Protein AF-A0A523AMB6-F1 (afdb_monomer)

Sequence (114 aa):
MGAEGVPLVSLPPLPGGVLFSSFLNPSVPLWWVTVGFSTLLEAFSLSSYPGVVLWLVGHGLSDLSWFSLVSRLASRGRRIVGTRAHRILLASCGAFLLLFGSFLLLKYLPELIY

Secondary structure (DSSP, 8-state):
----PPPS----HHHHHHHIIIII-THHHHHIIIIIHHHHHHHHHHHHHHHHHHHHHHHHHHHHHHHHHHHHHHHHHHHHS-HHHHHHHHHHHHHHHHHHHHHHHHHHTGGGT-

Foldseek 3Di:
DDDPPDDPDDDDPVVVVCCCQPPVPPVNVVCCVPVVVVVLVVLCVVPNPVSNVCCVVVVVVVVVVVVVVVVVCCVVVCVVVDPVNVVVVVVVVVVVVVVVVVVVCVVCVVVVVD

Radius of gyration: 20.04 Å; Cα contacts (8 Å, |Δi|>4): 26; chains: 1; bounding box: 37×46×63 Å

Mean predicted aligned error: 9.93 Å

pLDDT: mean 84.84, std 13.35, range [38.25, 97.19]

Structure (mmCIF, N/CA/C/O backbone):
data_AF-A0A523AMB6-F1
#
_entry.id   AF-A0A523AMB6-F1
#
loop_
_atom_site.group_PDB
_atom_site.id
_atom_site.type_symbol
_atom_site.label_atom_id
_atom_site.label_alt_id
_atom_site.label_comp_id
_atom_site.label_asym_id
_atom_site.label_entity_id
_atom_site.label_seq_id
_atom_site.pdbx_PDB_ins_code
_atom_site.Cartn_x
_atom_site.Cartn_y
_atom_site.Cartn_z
_atom_site.occupancy
_atom_site.B_iso_or_equiv
_atom_site.auth_seq_id
_atom_site.auth_comp_id
_atom_site.auth_asym_id
_atom_site.auth_atom_id
_atom_site.pdbx_PDB_model_num
ATOM 1 N N . MET A 1 1 ? -8.018 -0.660 42.544 1.00 38.25 1 MET A N 1
ATOM 2 C CA . MET A 1 1 ? -6.680 -0.870 41.953 1.00 38.25 1 MET A CA 1
ATOM 3 C C . MET A 1 1 ? -6.763 -2.121 41.092 1.00 38.25 1 MET A C 1
ATOM 5 O O . MET A 1 1 ? -6.549 -3.215 41.591 1.00 38.25 1 MET A O 1
ATOM 9 N N . GLY A 1 2 ? -7.263 -1.969 39.862 1.00 40.44 2 GLY A N 1
ATOM 10 C CA . GLY A 1 2 ? -7.472 -3.073 38.922 1.00 40.44 2 GLY A CA 1
ATOM 11 C C . GLY A 1 2 ? -6.240 -3.236 38.042 1.00 40.44 2 GLY A C 1
ATOM 12 O O . GLY A 1 2 ? -5.635 -2.239 37.665 1.00 40.44 2 GLY A O 1
ATOM 13 N N . ALA A 1 3 ? -5.846 -4.477 37.785 1.00 50.09 3 ALA A N 1
ATOM 14 C CA . ALA A 1 3 ? -4.702 -4.818 36.958 1.00 50.09 3 ALA A CA 1
ATOM 15 C C . ALA A 1 3 ? -4.897 -4.295 35.523 1.00 50.09 3 ALA A C 1
ATOM 17 O O . ALA A 1 3 ? -5.620 -4.893 34.727 1.00 50.09 3 ALA A O 1
ATOM 18 N N . GLU A 1 4 ? -4.251 -3.174 35.209 1.00 50.75 4 GLU A N 1
ATOM 19 C CA . GLU A 1 4 ? -4.035 -2.711 33.841 1.00 50.75 4 GLU A CA 1
ATOM 20 C C . GLU A 1 4 ? -3.180 -3.778 33.144 1.00 50.75 4 GLU A C 1
ATOM 22 O O . GLU A 1 4 ? -1.994 -3.941 33.443 1.00 50.75 4 GLU A O 1
ATOM 27 N N . GLY A 1 5 ? -3.808 -4.585 32.287 1.00 48.38 5 GLY A N 1
ATOM 28 C CA . GLY A 1 5 ? -3.132 -5.634 31.535 1.00 48.38 5 GLY A CA 1
ATOM 29 C C . GLY A 1 5 ? -1.964 -5.046 30.750 1.00 48.38 5 GLY A C 1
ATOM 30 O O . GLY A 1 5 ? -2.157 -4.182 29.896 1.00 48.38 5 GLY A O 1
ATOM 31 N N . VAL A 1 6 ? -0.752 -5.508 31.056 1.00 57.62 6 VAL A N 1
ATOM 32 C CA . VAL A 1 6 ? 0.467 -5.123 30.344 1.00 57.62 6 VAL A CA 1
ATOM 33 C C . VAL A 1 6 ? 0.265 -5.408 28.848 1.00 57.62 6 VAL A C 1
ATOM 35 O O . VAL A 1 6 ? -0.035 -6.551 28.490 1.00 57.62 6 VAL A O 1
ATOM 38 N N . PRO A 1 7 ? 0.399 -4.410 27.957 1.00 55.72 7 PRO A N 1
ATOM 39 C CA . PRO A 1 7 ? 0.300 -4.647 26.525 1.00 55.72 7 PRO A CA 1
ATOM 40 C C . PRO A 1 7 ? 1.427 -5.592 26.099 1.00 55.72 7 PRO A C 1
ATOM 42 O O . PRO A 1 7 ? 2.601 -5.275 26.272 1.00 55.72 7 PRO A O 1
ATOM 45 N N . LEU A 1 8 ? 1.071 -6.754 25.542 1.00 60.59 8 LEU A N 1
ATOM 46 C CA . LEU A 1 8 ? 2.030 -7.814 25.196 1.00 60.59 8 LEU A CA 1
ATOM 47 C C . LEU A 1 8 ? 3.090 -7.374 24.166 1.00 60.59 8 LEU A C 1
ATOM 49 O O . LEU A 1 8 ? 4.150 -7.982 24.108 1.00 60.59 8 LEU A O 1
ATOM 53 N N . VAL A 1 9 ? 2.846 -6.293 23.412 1.00 58.59 9 VAL A N 1
ATOM 54 C CA . VAL A 1 9 ? 3.845 -5.534 22.639 1.00 58.59 9 VAL A CA 1
ATOM 55 C C . VAL A 1 9 ? 3.369 -4.077 22.545 1.00 58.59 9 VAL A C 1
ATOM 57 O O . VAL A 1 9 ? 2.428 -3.782 21.813 1.00 58.59 9 VAL A O 1
ATOM 60 N N . SER A 1 10 ? 4.002 -3.144 23.261 1.00 66.88 10 SER A N 1
ATOM 61 C CA . SER A 1 10 ? 3.748 -1.698 23.125 1.00 66.88 10 SER A CA 1
ATOM 62 C C . SER A 1 10 ? 4.862 -1.018 22.335 1.00 66.88 10 SER A C 1
ATOM 64 O O . SER A 1 10 ? 5.583 -0.164 22.854 1.00 66.88 10 SER A O 1
ATOM 66 N N . LEU A 1 11 ? 5.052 -1.425 21.079 1.00 71.31 11 LEU A N 1
ATOM 67 C CA . LEU A 1 11 ? 5.957 -0.688 20.205 1.00 71.31 11 LEU A CA 1
ATOM 68 C C . LEU A 1 11 ? 5.351 0.686 19.888 1.00 71.31 11 LEU A C 1
ATOM 70 O O . LEU A 1 11 ? 4.150 0.772 19.611 1.00 71.31 11 LEU A O 1
ATOM 74 N N . PRO A 1 12 ? 6.159 1.760 19.894 1.00 81.25 12 PRO A N 1
ATOM 75 C CA . PRO A 1 12 ? 5.704 3.056 19.424 1.00 81.25 12 PRO A CA 1
ATOM 76 C C . PRO A 1 12 ? 5.150 2.946 17.988 1.00 81.25 12 PRO A C 1
ATOM 78 O O . PRO A 1 12 ? 5.633 2.116 17.211 1.00 81.25 12 PRO A O 1
ATOM 81 N N . PRO A 1 13 ? 4.168 3.779 17.597 1.00 80.88 13 PRO A N 1
ATOM 82 C CA . PRO A 1 13 ? 3.429 3.611 16.340 1.00 80.88 13 PRO A CA 1
ATOM 83 C C . PRO A 1 13 ? 4.312 3.528 15.087 1.00 80.88 13 PRO A C 1
ATOM 85 O O . PRO A 1 13 ? 4.029 2.750 14.181 1.00 80.88 13 PRO A O 1
ATOM 88 N N . LEU A 1 14 ? 5.402 4.302 15.049 1.00 84.69 14 LEU A N 1
ATOM 89 C CA . LEU A 1 14 ? 6.353 4.336 13.935 1.00 84.69 14 LEU A CA 1
ATOM 90 C C . LEU A 1 14 ? 7.153 3.025 13.794 1.00 84.69 14 LEU A C 1
ATOM 92 O O . LEU A 1 14 ? 7.012 2.366 12.765 1.00 84.69 14 LEU A O 1
ATOM 96 N N . PRO A 1 15 ? 7.953 2.589 14.787 1.00 84.69 15 PRO A N 1
ATOM 97 C CA . PRO A 1 15 ? 8.693 1.332 14.691 1.00 84.69 15 PRO A CA 1
ATOM 98 C C . PRO A 1 15 ? 7.773 0.109 14.595 1.00 84.69 15 PRO A C 1
ATOM 100 O O . PRO A 1 15 ? 8.087 -0.816 13.851 1.00 84.69 15 PRO A O 1
ATOM 103 N N . GLY A 1 16 ? 6.617 0.113 15.269 1.00 85.81 16 GLY A N 1
ATOM 104 C CA . GLY A 1 16 ? 5.623 -0.956 15.133 1.00 85.81 16 GLY A CA 1
ATOM 105 C C . GLY A 1 16 ? 5.061 -1.057 13.712 1.00 85.81 16 GLY A C 1
ATOM 106 O O . GLY A 1 16 ? 4.986 -2.151 13.155 1.00 85.81 16 GLY A O 1
ATOM 107 N N . GLY A 1 17 ? 4.732 0.083 13.096 1.00 83.88 17 GLY A N 1
ATOM 108 C CA . GLY A 1 17 ? 4.254 0.143 11.716 1.00 83.88 17 GLY A CA 1
ATOM 109 C C . GLY A 1 17 ? 5.307 -0.292 10.696 1.00 83.88 17 GLY A C 1
ATOM 110 O O . GLY A 1 17 ? 4.994 -1.066 9.798 1.00 83.88 17 GLY A O 1
ATOM 111 N N . VAL A 1 18 ? 6.561 0.143 10.855 1.00 84.12 18 VAL A N 1
ATOM 112 C CA . VAL A 1 18 ? 7.667 -0.263 9.967 1.00 84.12 18 VAL A CA 1
ATOM 113 C C . VAL A 1 18 ? 7.917 -1.769 10.054 1.00 84.12 18 VAL A C 1
ATOM 115 O O . VAL A 1 18 ? 8.012 -2.434 9.028 1.00 84.12 18 VAL A O 1
ATOM 118 N N . LEU A 1 19 ? 7.972 -2.332 11.264 1.00 86.00 19 LEU A N 1
ATOM 119 C CA . LEU A 1 19 ? 8.162 -3.773 11.448 1.00 86.00 19 LEU A CA 1
ATOM 120 C C . LEU A 1 19 ? 7.010 -4.584 10.846 1.00 86.00 19 LEU A C 1
ATOM 122 O O . LEU A 1 19 ? 7.249 -5.600 10.188 1.00 86.00 19 LEU A O 1
ATOM 126 N N . PHE A 1 20 ? 5.771 -4.122 11.033 1.00 83.00 20 PHE A N 1
ATOM 127 C CA . PHE A 1 20 ? 4.608 -4.794 10.469 1.00 83.00 20 PHE A CA 1
ATOM 128 C C . PHE A 1 20 ? 4.617 -4.770 8.940 1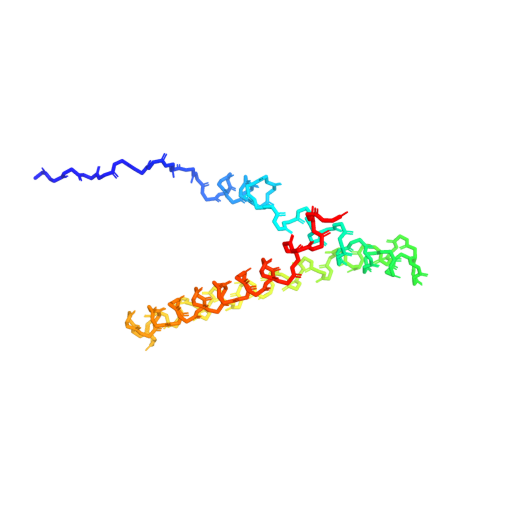.00 83.00 20 PHE A C 1
ATOM 130 O O . PHE A 1 20 ? 4.507 -5.821 8.314 1.00 83.00 20 PHE A O 1
ATOM 137 N N . SER A 1 21 ? 4.802 -3.593 8.343 1.00 80.88 21 SER A N 1
ATOM 138 C CA . SER A 1 21 ? 4.769 -3.419 6.890 1.00 80.88 21 SER A CA 1
ATOM 139 C C . SER A 1 21 ? 5.938 -4.093 6.174 1.00 80.88 21 SER A C 1
ATOM 141 O O . SER A 1 21 ? 5.759 -4.552 5.052 1.00 80.88 21 SER A O 1
ATOM 143 N N . SER A 1 22 ? 7.115 -4.180 6.800 1.00 76.25 22 SER A N 1
ATOM 144 C CA . SER A 1 22 ? 8.309 -4.724 6.141 1.00 76.25 22 SER A CA 1
ATOM 145 C C . SER A 1 22 ? 8.514 -6.223 6.361 1.00 76.25 22 SER A C 1
ATOM 147 O O . SER A 1 22 ? 8.985 -6.899 5.452 1.00 76.25 22 SER A O 1
ATOM 149 N N . PHE A 1 23 ? 8.193 -6.752 7.549 1.00 75.06 23 PHE A N 1
ATOM 150 C CA . PHE A 1 23 ? 8.584 -8.119 7.927 1.00 75.06 23 PHE A CA 1
ATOM 151 C C . PHE A 1 23 ? 7.429 -9.004 8.390 1.00 75.06 23 PHE A C 1
ATOM 153 O O . PHE A 1 23 ? 7.428 -10.196 8.096 1.00 75.06 23 PHE A O 1
ATOM 160 N N . LEU A 1 24 ? 6.450 -8.457 9.115 1.00 80.06 24 LEU A N 1
ATOM 161 C CA . LEU A 1 24 ? 5.371 -9.277 9.689 1.00 80.06 24 LEU A CA 1
ATOM 162 C C . LEU A 1 24 ? 4.167 -9.427 8.761 1.00 80.06 24 LEU A C 1
ATOM 164 O O . LEU A 1 24 ? 3.279 -10.229 9.045 1.00 80.06 24 LEU A O 1
ATOM 168 N N . ASN A 1 25 ? 4.122 -8.670 7.666 1.00 85.81 25 ASN A N 1
ATOM 169 C CA . ASN A 1 25 ? 3.067 -8.773 6.679 1.00 85.81 25 ASN A CA 1
ATOM 170 C C . ASN A 1 25 ? 3.535 -9.594 5.461 1.00 85.81 25 ASN A C 1
ATOM 172 O O . ASN A 1 25 ? 4.107 -9.023 4.528 1.00 85.81 25 ASN A O 1
ATOM 176 N N . PRO A 1 26 ? 3.249 -10.912 5.408 1.00 84.88 26 PRO A N 1
ATOM 177 C CA . PRO A 1 26 ? 3.672 -11.767 4.298 1.00 84.88 26 PRO A CA 1
ATOM 178 C C . PRO A 1 26 ? 3.048 -11.362 2.955 1.00 84.88 26 PRO A C 1
ATOM 180 O O . PRO A 1 26 ? 3.567 -11.730 1.905 1.00 84.88 26 PRO A O 1
ATOM 183 N N . SER A 1 27 ? 1.963 -10.577 2.961 1.00 86.50 27 SER A N 1
ATOM 184 C CA . SER A 1 27 ? 1.358 -10.081 1.723 1.00 86.50 27 SER A CA 1
ATOM 185 C C . SER A 1 27 ? 2.201 -9.008 1.027 1.00 86.50 27 SER A C 1
ATOM 187 O O . SER A 1 27 ? 2.094 -8.872 -0.187 1.00 86.50 27 SER A O 1
ATOM 189 N N . VAL A 1 28 ? 3.070 -8.284 1.748 1.00 87.50 28 VAL A N 1
ATOM 190 C CA . VAL A 1 28 ? 3.856 -7.181 1.167 1.00 87.50 28 VAL A CA 1
ATOM 191 C C . VAL A 1 28 ? 4.926 -7.694 0.197 1.00 87.50 28 VAL A C 1
ATOM 193 O O . VAL A 1 28 ? 4.929 -7.241 -0.950 1.00 87.50 28 VAL A O 1
ATOM 196 N N . PRO A 1 29 ? 5.782 -8.671 0.562 1.00 87.81 29 PRO A N 1
ATOM 197 C CA . PRO A 1 29 ? 6.703 -9.273 -0.399 1.00 87.81 29 PRO A CA 1
ATOM 198 C C . PRO A 1 29 ? 5.979 -9.915 -1.589 1.00 87.81 29 PRO A C 1
ATOM 200 O O . PRO A 1 29 ? 6.401 -9.738 -2.730 1.00 87.81 29 PRO A O 1
ATOM 203 N N . LEU A 1 30 ? 4.860 -10.612 -1.344 1.00 89.38 30 LEU A N 1
ATOM 204 C CA . LEU A 1 30 ? 4.074 -11.252 -2.405 1.00 89.38 30 LEU A CA 1
ATOM 205 C C . LEU A 1 30 ? 3.505 -10.232 -3.395 1.00 89.38 30 LEU A C 1
ATOM 207 O O . LEU A 1 30 ? 3.576 -10.449 -4.604 1.00 89.38 30 LEU A O 1
ATOM 211 N N . TRP A 1 31 ? 2.971 -9.112 -2.906 1.00 91.31 31 TRP A N 1
ATOM 212 C CA . TRP A 1 31 ? 2.463 -8.038 -3.755 1.00 91.31 31 TRP A CA 1
ATOM 213 C C . TRP A 1 31 ? 3.571 -7.431 -4.617 1.00 91.31 31 TRP A C 1
ATOM 215 O O . TRP A 1 31 ? 3.384 -7.276 -5.823 1.00 91.31 31 TRP A O 1
ATOM 225 N N . TRP A 1 32 ? 4.741 -7.157 -4.029 1.00 92.31 32 TRP A N 1
ATOM 226 C CA . TRP A 1 32 ? 5.879 -6.610 -4.767 1.00 92.31 32 TRP A CA 1
ATOM 227 C C . TRP A 1 32 ? 6.378 -7.556 -5.853 1.00 92.31 32 TRP A C 1
ATOM 229 O O . TRP A 1 32 ? 6.623 -7.101 -6.961 1.00 92.31 32 TRP A O 1
ATOM 239 N N . VAL A 1 33 ? 6.485 -8.858 -5.579 1.00 93.00 33 VAL A N 1
ATOM 240 C CA . VAL A 1 33 ? 6.941 -9.846 -6.574 1.00 93.00 33 VAL A CA 1
ATOM 241 C C . VAL A 1 33 ? 5.935 -10.028 -7.715 1.00 93.00 33 VAL A C 1
ATOM 243 O O . VAL A 1 33 ? 6.329 -10.332 -8.837 1.00 93.00 33 VAL A O 1
ATOM 246 N N . THR A 1 34 ? 4.642 -9.832 -7.453 1.00 92.75 34 THR A N 1
ATOM 247 C CA . THR A 1 34 ? 3.576 -10.075 -8.435 1.00 92.75 34 THR A CA 1
ATOM 248 C C . THR A 1 34 ? 3.142 -8.793 -9.149 1.00 92.75 34 THR A C 1
ATOM 250 O O . THR A 1 34 ? 3.563 -8.510 -10.272 1.00 92.75 34 THR A O 1
ATOM 253 N N . VAL A 1 35 ? 2.288 -7.998 -8.510 1.00 93.94 35 VAL A N 1
ATOM 254 C CA . VAL A 1 35 ? 1.652 -6.812 -9.100 1.00 93.94 35 VAL A CA 1
ATOM 255 C C . V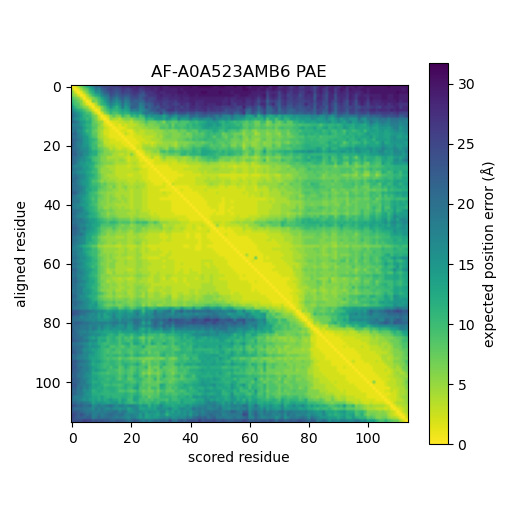AL A 1 35 ? 2.608 -5.619 -9.115 1.00 93.94 35 VAL A C 1
ATOM 257 O O . VAL A 1 35 ? 2.672 -4.886 -10.101 1.00 93.94 35 VAL A O 1
ATOM 260 N N . GLY A 1 36 ? 3.380 -5.435 -8.043 1.00 93.00 36 GLY A N 1
ATOM 261 C CA . GLY A 1 36 ? 4.311 -4.315 -7.920 1.00 93.00 36 GLY A CA 1
ATOM 262 C C . GLY A 1 36 ? 5.373 -4.348 -9.015 1.00 93.00 36 GLY A C 1
ATOM 263 O O . GLY A 1 36 ? 5.507 -3.400 -9.779 1.00 93.00 36 GLY A O 1
ATOM 264 N N . PHE A 1 37 ? 6.083 -5.467 -9.152 1.00 95.00 37 PHE A N 1
ATOM 265 C CA . PHE A 1 37 ? 7.162 -5.598 -10.125 1.00 95.00 37 PHE A CA 1
ATOM 266 C C . PHE A 1 37 ? 6.664 -5.574 -11.572 1.00 95.00 37 PHE A C 1
ATOM 268 O O . PHE A 1 37 ? 7.285 -4.923 -12.407 1.00 95.00 37 PHE A O 1
ATOM 275 N N . SER A 1 38 ? 5.530 -6.215 -11.878 1.00 95.88 38 SER A N 1
ATOM 276 C CA . SER A 1 38 ? 4.968 -6.191 -13.238 1.00 95.88 38 SER A CA 1
ATOM 277 C C . SER A 1 38 ? 4.604 -4.775 -13.691 1.00 95.88 38 SER A C 1
ATOM 279 O O . SER A 1 38 ? 5.023 -4.350 -14.765 1.00 95.88 38 SER A O 1
ATOM 281 N N . THR A 1 39 ? 3.906 -4.012 -12.851 1.00 95.81 39 THR A N 1
ATOM 282 C CA . THR A 1 39 ? 3.512 -2.631 -13.178 1.00 95.81 39 THR A CA 1
ATOM 283 C C . THR A 1 39 ? 4.688 -1.648 -13.137 1.00 95.81 39 THR A C 1
ATOM 285 O O . THR A 1 39 ? 4.732 -0.699 -13.920 1.00 95.81 39 THR A O 1
ATOM 288 N N . LEU A 1 40 ? 5.690 -1.895 -12.289 1.00 96.50 40 LEU A N 1
ATOM 289 C CA . LEU A 1 40 ? 6.945 -1.144 -12.282 1.00 96.50 40 LEU A CA 1
ATOM 290 C C . LEU A 1 40 ? 7.745 -1.360 -13.577 1.00 96.50 40 LEU A C 1
ATOM 292 O O . LEU A 1 40 ? 8.272 -0.401 -14.141 1.00 96.50 40 LEU A O 1
ATOM 296 N N . LEU A 1 41 ? 7.836 -2.606 -14.057 1.00 96.44 41 LEU A N 1
ATOM 297 C CA . LEU A 1 41 ? 8.489 -2.928 -15.328 1.00 96.44 41 LEU A CA 1
ATOM 298 C C . LEU A 1 41 ? 7.739 -2.329 -16.517 1.00 96.44 41 LEU A C 1
ATOM 300 O O . LEU A 1 41 ? 8.375 -1.847 -17.450 1.00 96.44 41 LEU A O 1
ATOM 304 N N . GLU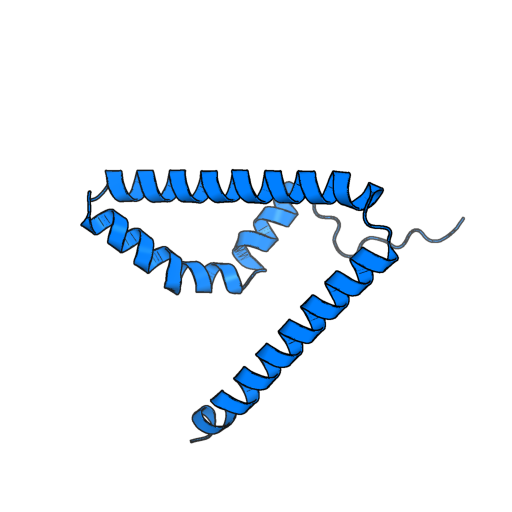 A 1 42 ? 6.408 -2.307 -16.478 1.00 96.44 42 GLU A N 1
ATOM 305 C CA . GLU A 1 42 ? 5.599 -1.616 -17.481 1.00 96.44 42 GLU A CA 1
ATOM 306 C C . GLU A 1 42 ? 5.929 -0.116 -17.511 1.00 96.44 42 GLU A C 1
ATOM 308 O O . GLU A 1 42 ? 6.237 0.433 -18.571 1.00 96.44 42 GLU A O 1
ATOM 313 N N . ALA A 1 43 ? 5.991 0.537 -16.348 1.00 96.19 43 ALA A N 1
ATOM 314 C CA . ALA A 1 43 ? 6.403 1.934 -16.252 1.00 96.19 43 ALA A CA 1
ATOM 315 C C . ALA A 1 43 ? 7.840 2.161 -16.759 1.00 96.19 43 ALA A C 1
ATOM 317 O O . ALA A 1 43 ? 8.109 3.150 -17.448 1.00 96.19 43 ALA A O 1
ATOM 318 N N . PHE A 1 44 ? 8.755 1.228 -16.475 1.00 96.69 44 PHE A N 1
ATOM 319 C CA . PHE A 1 44 ? 10.105 1.242 -17.035 1.00 96.69 44 PHE A CA 1
ATOM 320 C C . PHE A 1 44 ? 10.100 1.056 -18.559 1.00 96.69 44 PHE A C 1
ATOM 322 O O . PHE A 1 44 ? 10.882 1.688 -19.254 1.00 96.69 44 PHE A O 1
ATOM 329 N N . SER A 1 45 ? 9.211 0.242 -19.120 1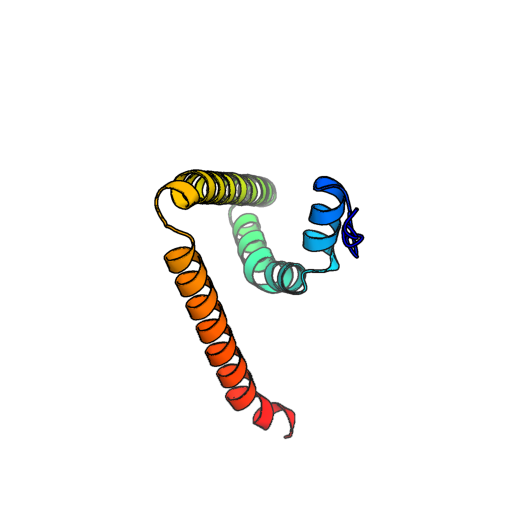.00 96.44 45 SER A N 1
ATOM 330 C CA . SER A 1 45 ? 9.135 0.053 -20.573 1.00 96.44 45 SER A CA 1
ATOM 331 C C . SER A 1 45 ? 8.633 1.300 -21.312 1.00 96.44 45 SER A C 1
ATOM 333 O O . SER A 1 45 ? 9.070 1.570 -22.427 1.00 96.44 45 SER A O 1
ATOM 335 N N . LEU A 1 46 ? 7.760 2.089 -20.675 1.00 95.12 46 LEU A N 1
ATOM 336 C CA . LEU A 1 46 ? 7.174 3.296 -21.260 1.00 95.12 46 LEU A CA 1
ATOM 337 C C . LEU A 1 46 ? 8.169 4.457 -21.337 1.00 95.12 46 LEU A C 1
ATOM 339 O O . LEU A 1 46 ? 8.224 5.155 -22.346 1.00 95.12 46 LEU A O 1
ATOM 343 N N . SER A 1 47 ? 8.937 4.668 -20.266 1.00 94.31 47 SER A N 1
ATOM 344 C CA . 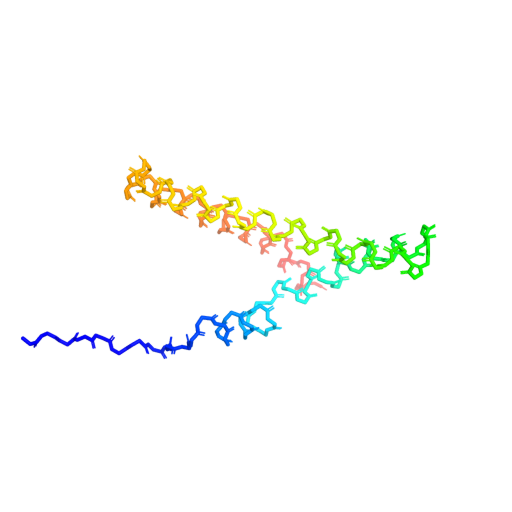SER A 1 47 ? 9.793 5.853 -20.128 1.00 94.31 47 SER A CA 1
ATOM 345 C C . SER A 1 47 ? 11.126 5.570 -19.430 1.00 94.31 47 SER A C 1
ATOM 347 O O . SER A 1 47 ? 11.769 6.501 -18.963 1.00 94.31 47 SER A O 1
ATOM 349 N N . SER A 1 48 ? 11.572 4.320 -19.312 1.00 93.81 48 SER A N 1
ATOM 350 C CA . SER A 1 48 ? 12.796 3.932 -18.590 1.00 93.81 48 SER A CA 1
ATOM 351 C C . SER A 1 48 ? 12.799 4.454 -17.139 1.00 93.81 48 SER A C 1
ATOM 353 O O . SER A 1 48 ? 11.825 4.299 -16.398 1.00 93.81 48 SER A O 1
ATOM 355 N N . TYR A 1 49 ? 13.885 5.093 -16.696 1.00 94.75 49 TYR A N 1
ATOM 356 C CA . TYR A 1 49 ? 14.043 5.601 -15.330 1.00 94.75 49 TYR A CA 1
ATOM 357 C C . TYR A 1 49 ? 12.983 6.622 -14.871 1.00 94.75 49 TYR A C 1
ATOM 359 O O . TYR A 1 49 ? 12.473 6.460 -13.761 1.00 94.75 49 TYR A O 1
ATOM 367 N N . PRO A 1 50 ? 12.599 7.656 -15.648 1.00 96.12 50 PRO A N 1
ATOM 368 C CA . PRO A 1 50 ? 11.550 8.576 -15.206 1.00 96.12 50 PRO A CA 1
ATOM 369 C C . PRO A 1 50 ? 10.184 7.896 -15.057 1.00 96.12 50 PRO A C 1
ATOM 371 O O . PRO A 1 50 ? 9.429 8.275 -14.166 1.00 96.12 50 PRO A O 1
ATOM 374 N N . GLY A 1 51 ? 9.885 6.860 -15.851 1.00 95.38 51 GLY A N 1
ATOM 375 C CA . GLY A 1 51 ? 8.671 6.058 -15.674 1.00 95.38 51 GLY A CA 1
ATOM 376 C C . GLY A 1 51 ? 8.622 5.376 -14.306 1.00 95.38 51 GLY A C 1
ATOM 377 O O . GLY A 1 51 ? 7.619 5.471 -13.603 1.00 95.38 51 GLY A O 1
ATOM 378 N N . VAL A 1 52 ? 9.743 4.794 -13.871 1.00 96.56 52 VAL A N 1
ATOM 379 C CA . VAL A 1 52 ? 9.890 4.204 -12.529 1.00 96.56 52 VAL A CA 1
ATOM 380 C C . VAL A 1 52 ? 9.684 5.237 -11.422 1.00 96.56 52 VAL A C 1
ATOM 382 O O . VAL A 1 52 ? 8.957 4.973 -10.466 1.00 96.56 52 VAL A O 1
ATOM 385 N N . VAL A 1 53 ? 10.285 6.424 -11.543 1.00 97.12 53 VAL A N 1
ATOM 386 C CA . VAL A 1 53 ? 10.133 7.487 -10.534 1.00 97.12 53 VAL A CA 1
ATOM 387 C C . VAL A 1 53 ? 8.678 7.944 -10.441 1.00 97.12 53 VAL A C 1
ATOM 389 O O . VAL A 1 53 ? 8.139 8.054 -9.340 1.00 97.12 53 VAL A O 1
ATOM 392 N N . LEU A 1 54 ? 8.024 8.173 -11.582 1.00 96.75 54 LEU A N 1
ATOM 393 C CA . LEU A 1 54 ? 6.618 8.571 -11.627 1.00 96.75 54 LEU A CA 1
ATOM 394 C C . LEU A 1 54 ? 5.700 7.486 -11.064 1.00 96.75 54 LEU A C 1
ATOM 396 O O . LEU A 1 54 ? 4.767 7.813 -10.333 1.00 96.75 54 LEU A O 1
ATOM 400 N N . TRP A 1 55 ? 5.985 6.214 -11.346 1.00 96.62 55 TRP A N 1
ATOM 401 C CA . TRP A 1 55 ? 5.245 5.094 -10.775 1.00 96.62 55 TRP A CA 1
ATOM 402 C C . TRP A 1 55 ? 5.409 5.038 -9.254 1.00 96.62 55 TRP A C 1
ATOM 404 O O . TRP A 1 55 ? 4.408 4.995 -8.549 1.00 96.62 55 TRP A O 1
ATOM 414 N N . LEU A 1 56 ? 6.636 5.140 -8.731 1.00 95.50 56 LEU A N 1
ATOM 415 C CA . LEU A 1 56 ? 6.900 5.113 -7.286 1.00 95.50 56 LEU A CA 1
ATOM 416 C C . LEU A 1 56 ? 6.220 6.274 -6.553 1.00 95.50 56 LEU A C 1
ATOM 418 O O . LEU A 1 56 ? 5.576 6.072 -5.523 1.00 95.50 56 LEU A O 1
ATOM 422 N N . VAL A 1 57 ? 6.341 7.491 -7.089 1.00 97.19 57 VAL A N 1
ATOM 423 C CA . VAL A 1 57 ? 5.734 8.688 -6.494 1.00 97.19 57 VAL A CA 1
ATOM 424 C C . VAL A 1 57 ? 4.214 8.633 -6.604 1.00 97.19 57 VAL A C 1
ATOM 426 O O . VAL A 1 57 ? 3.524 8.875 -5.617 1.00 97.19 57 VAL A O 1
ATOM 429 N N . GLY A 1 58 ? 3.679 8.292 -7.776 1.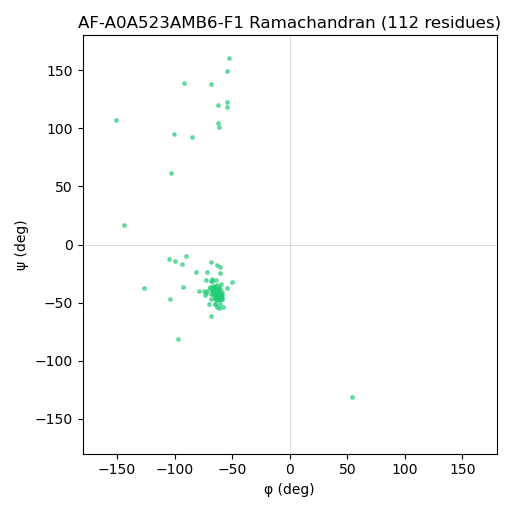00 96.69 58 GLY A N 1
ATOM 430 C CA . GLY A 1 58 ? 2.240 8.186 -8.005 1.00 96.69 58 GLY A CA 1
ATOM 431 C C . GLY A 1 58 ? 1.596 7.110 -7.135 1.00 96.69 58 GLY A C 1
ATOM 432 O O . GLY A 1 58 ? 0.585 7.373 -6.485 1.00 96.69 58 GLY A O 1
ATOM 433 N N . HIS A 1 59 ? 2.218 5.934 -7.054 1.00 94.56 59 HIS A N 1
ATOM 434 C CA . HIS A 1 59 ? 1.789 4.846 -6.182 1.00 94.56 59 HIS A CA 1
ATOM 435 C C . HIS A 1 59 ? 1.808 5.274 -4.707 1.00 94.56 59 HIS A C 1
ATOM 437 O O . HIS A 1 59 ? 0.777 5.207 -4.039 1.00 94.56 59 HIS A O 1
ATOM 443 N N . GLY A 1 60 ? 2.921 5.836 -4.219 1.00 93.81 60 GLY A N 1
ATOM 444 C CA . GLY A 1 60 ? 3.025 6.308 -2.835 1.00 93.81 60 GLY A CA 1
ATOM 445 C C . GLY A 1 60 ? 2.039 7.432 -2.486 1.00 93.81 60 GLY A C 1
ATOM 446 O O . GLY A 1 60 ? 1.464 7.443 -1.397 1.00 93.81 60 GLY A O 1
ATOM 447 N N . LEU A 1 61 ? 1.789 8.367 -3.409 1.00 96.81 61 LEU A N 1
ATOM 448 C CA . LEU A 1 61 ? 0.793 9.428 -3.225 1.00 96.81 61 LEU A CA 1
ATOM 449 C C . LEU A 1 61 ? -0.635 8.885 -3.238 1.00 96.81 61 LEU A C 1
ATOM 451 O O . LEU A 1 61 ? -1.472 9.378 -2.477 1.00 96.81 61 LEU A O 1
ATOM 455 N N . SER A 1 62 ? -0.922 7.886 -4.072 1.00 95.94 62 SER A N 1
ATOM 456 C CA . SER A 1 62 ? -2.217 7.206 -4.096 1.00 95.94 62 SER A CA 1
ATOM 457 C C . SER A 1 62 ? -2.487 6.526 -2.757 1.00 95.94 62 SER A C 1
ATOM 459 O O . SER A 1 62 ? -3.543 6.746 -2.165 1.00 95.94 62 SER A O 1
ATOM 461 N N . ASP A 1 63 ? -1.507 5.800 -2.222 1.00 93.00 63 ASP A N 1
ATOM 462 C CA . ASP A 1 63 ? -1.604 5.143 -0.919 1.00 93.00 63 ASP A CA 1
ATOM 463 C C . ASP A 1 63 ? -1.792 6.154 0.213 1.00 93.00 63 ASP A C 1
ATOM 465 O O . ASP A 1 63 ? -2.704 6.017 1.033 1.00 93.00 63 ASP A O 1
ATOM 469 N N . LEU A 1 64 ? -0.992 7.226 0.233 1.00 93.50 64 LEU A N 1
ATOM 470 C CA . LEU A 1 64 ? -1.141 8.296 1.219 1.00 93.50 64 LEU A CA 1
ATOM 471 C C . LEU A 1 64 ? -2.533 8.936 1.145 1.00 93.50 64 LEU A C 1
ATOM 473 O O . LEU A 1 64 ? -3.164 9.178 2.180 1.00 93.50 64 LEU A O 1
ATOM 477 N N . SER A 1 65 ? -3.025 9.194 -0.068 1.00 96.69 65 SER A N 1
ATOM 478 C CA . SER A 1 65 ? -4.346 9.778 -0.304 1.00 96.69 65 SER A CA 1
ATOM 479 C C . SER A 1 65 ? -5.453 8.840 0.168 1.00 96.69 65 SER A C 1
ATOM 481 O O . SER A 1 65 ? -6.355 9.268 0.895 1.00 96.69 65 SER A O 1
ATOM 483 N N . TRP A 1 66 ? -5.359 7.558 -0.191 1.00 94.00 66 TRP A N 1
ATOM 484 C CA . TRP A 1 66 ? -6.318 6.523 0.165 1.00 94.00 66 TRP A CA 1
ATOM 485 C C . TRP A 1 66 ? -6.369 6.305 1.673 1.00 94.00 66 TRP A C 1
ATOM 487 O O . TRP A 1 66 ? -7.431 6.451 2.278 1.00 94.00 66 TRP A O 1
ATOM 497 N N . PHE A 1 67 ? -5.233 6.045 2.320 1.00 90.38 67 PHE A N 1
ATOM 498 C CA . PHE A 1 67 ? -5.194 5.816 3.762 1.00 90.38 67 PHE A CA 1
ATOM 499 C C . PHE A 1 67 ? -5.605 7.055 4.557 1.00 90.38 67 PHE A C 1
ATOM 501 O O . PHE A 1 67 ? -6.320 6.929 5.551 1.00 90.38 67 PHE A O 1
ATOM 508 N N . SER A 1 68 ? -5.254 8.262 4.104 1.00 93.00 68 SER A N 1
ATOM 509 C CA . SER A 1 68 ? -5.737 9.502 4.728 1.00 93.00 68 SER A CA 1
ATOM 510 C C . SER A 1 68 ? -7.246 9.676 4.571 1.00 93.00 68 SER A C 1
ATOM 512 O O . SER A 1 68 ? -7.924 10.138 5.492 1.00 93.00 68 SER A O 1
ATOM 514 N N . LEU A 1 69 ? -7.804 9.334 3.408 1.00 93.44 69 LEU A N 1
ATOM 515 C CA . LEU A 1 69 ? -9.245 9.357 3.173 1.00 93.44 69 LEU A CA 1
ATOM 516 C C . LEU A 1 69 ? -9.959 8.334 4.062 1.00 93.44 69 LEU A C 1
ATOM 518 O O . LEU A 1 69 ? -10.854 8.717 4.812 1.00 93.44 69 LEU A O 1
ATOM 522 N N . VAL A 1 70 ? -9.516 7.077 4.061 1.00 89.50 70 VAL A N 1
ATOM 523 C CA . VAL A 1 70 ? -10.072 6.007 4.900 1.00 89.50 70 VAL A CA 1
ATOM 524 C C . VAL A 1 70 ? -9.948 6.346 6.384 1.00 89.50 70 VAL A C 1
ATOM 526 O O . VAL A 1 70 ? -10.917 6.187 7.116 1.00 89.50 70 VAL A O 1
ATOM 529 N N . SER A 1 71 ? -8.816 6.886 6.842 1.00 87.88 71 SER A N 1
ATOM 530 C CA . SER A 1 71 ? -8.624 7.311 8.236 1.00 87.88 71 SER A CA 1
ATOM 531 C C . SER A 1 71 ? -9.590 8.432 8.634 1.00 87.88 71 SER A C 1
ATOM 533 O O . SER A 1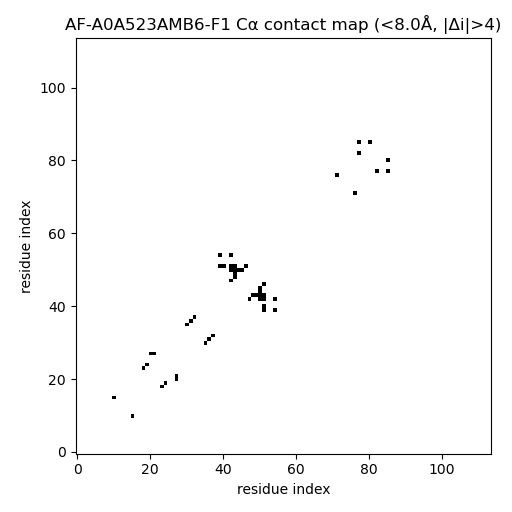 71 ? -10.221 8.371 9.692 1.00 87.88 71 SER A O 1
ATOM 535 N N . ARG A 1 72 ? -9.798 9.428 7.759 1.00 86.25 72 ARG A N 1
ATOM 536 C CA . ARG A 1 72 ? -10.786 10.503 7.974 1.00 86.25 72 ARG A CA 1
ATOM 537 C C . ARG A 1 72 ? -12.222 9.984 7.974 1.00 86.25 72 ARG A C 1
ATOM 539 O O . ARG A 1 72 ? -13.028 10.402 8.807 1.00 86.25 72 ARG A O 1
ATOM 546 N N . LEU A 1 73 ? -12.546 9.072 7.062 1.00 85.94 73 LEU A N 1
ATOM 547 C CA . LEU A 1 73 ? -13.850 8.419 7.018 1.00 85.94 73 LEU A CA 1
ATOM 548 C C . LEU A 1 73 ? -14.067 7.532 8.239 1.00 85.94 73 LEU A C 1
ATOM 550 O O . LEU A 1 73 ? -15.163 7.523 8.774 1.00 85.94 73 LEU A O 1
ATOM 554 N N . ALA A 1 74 ? -13.044 6.842 8.734 1.00 84.19 74 ALA A N 1
ATOM 555 C CA . ALA A 1 74 ? -13.132 6.011 9.925 1.00 84.19 74 ALA A CA 1
ATOM 556 C C . ALA A 1 74 ? -13.255 6.853 11.203 1.00 84.19 74 ALA A C 1
ATOM 558 O O . ALA A 1 74 ? -14.034 6.505 12.089 1.00 84.19 74 ALA A O 1
ATOM 559 N N . SER A 1 75 ? -12.535 7.974 11.312 1.00 80.00 75 SER A N 1
ATOM 560 C CA . SER A 1 75 ? -12.607 8.857 12.482 1.00 80.00 75 SER A CA 1
ATOM 561 C C . SER A 1 75 ? -13.959 9.567 12.587 1.00 80.00 75 SER A C 1
ATOM 563 O O . SER A 1 75 ? -14.553 9.591 13.664 1.00 80.00 75 SER A O 1
ATOM 565 N N . ARG A 1 76 ? -14.507 10.065 11.468 1.00 76.88 76 ARG A N 1
ATOM 566 C CA . ARG A 1 76 ? -15.873 10.624 11.414 1.00 76.88 76 ARG A CA 1
ATOM 567 C C . ARG A 1 76 ? -16.945 9.541 11.461 1.00 76.88 76 ARG A C 1
ATOM 569 O O . ARG A 1 76 ? -17.954 9.692 12.143 1.00 76.88 76 ARG A O 1
ATOM 576 N N . GLY A 1 77 ? -16.701 8.437 10.769 1.00 69.50 77 GLY A N 1
ATOM 577 C CA . GLY A 1 77 ? -17.577 7.280 10.681 1.00 69.50 77 GLY A CA 1
ATOM 578 C C . GLY A 1 77 ? -17.801 6.640 12.036 1.00 69.50 77 GLY A C 1
ATOM 579 O O . GLY A 1 77 ? -18.928 6.301 12.328 1.00 69.50 77 GLY A O 1
ATOM 580 N N . ARG A 1 78 ? -16.817 6.588 12.938 1.00 64.88 78 ARG A N 1
ATOM 581 C CA . ARG A 1 78 ? -17.019 6.074 14.306 1.00 64.88 78 ARG A CA 1
ATOM 582 C C . ARG A 1 78 ? -18.064 6.863 15.112 1.00 64.88 78 ARG A C 1
ATOM 584 O O . ARG A 1 78 ? -18.664 6.313 16.028 1.00 64.88 78 ARG A O 1
ATOM 591 N N . ARG A 1 79 ? -18.297 8.138 14.770 1.00 63.81 79 ARG A N 1
ATOM 592 C CA . ARG A 1 79 ? -19.342 8.978 15.382 1.00 63.81 79 ARG A CA 1
ATOM 593 C C . ARG A 1 79 ? -20.735 8.726 14.782 1.00 63.81 79 ARG A C 1
ATOM 595 O O . ARG A 1 79 ? -21.724 9.009 15.443 1.00 63.81 79 ARG A O 1
ATOM 602 N N . ILE A 1 80 ? -20.807 8.217 13.549 1.00 63.50 80 ILE A N 1
ATOM 603 C CA . ILE A 1 80 ? -22.047 8.033 12.765 1.00 63.50 80 ILE A CA 1
ATOM 604 C C . ILE A 1 80 ? -22.474 6.553 12.746 1.00 63.50 80 ILE A C 1
ATOM 606 O O . ILE A 1 80 ? -23.622 6.201 12.994 1.00 63.50 80 ILE A O 1
ATOM 610 N N . VAL A 1 81 ? -21.518 5.674 12.472 1.00 66.50 81 VAL A N 1
ATOM 611 C CA . VAL A 1 81 ? -21.586 4.216 12.450 1.00 66.50 81 VAL A CA 1
ATOM 612 C C . VAL A 1 81 ? -21.356 3.731 13.878 1.00 66.50 81 VAL A C 1
ATOM 614 O O . VAL A 1 81 ? -20.221 3.566 14.325 1.00 66.50 81 VAL A O 1
ATOM 617 N N . GLY A 1 82 ? -22.445 3.545 14.623 1.00 71.81 82 GLY A N 1
ATOM 618 C CA . GLY A 1 82 ? -22.384 3.016 15.985 1.00 71.81 82 GLY A CA 1
ATOM 619 C C . GLY A 1 82 ? -21.610 1.690 16.074 1.00 71.81 82 GLY A C 1
ATOM 620 O O . GLY A 1 82 ? -21.456 0.957 15.093 1.00 71.81 82 GLY A O 1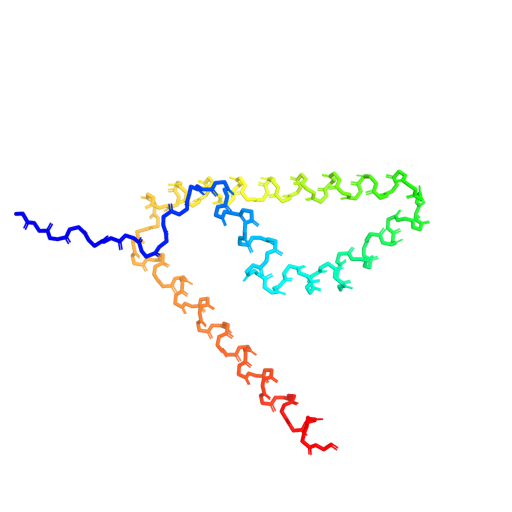
ATOM 621 N N . THR A 1 83 ? -21.155 1.341 17.278 1.00 76.25 83 THR A N 1
ATOM 622 C CA . THR A 1 83 ? -20.325 0.151 17.564 1.00 76.25 83 THR A CA 1
ATOM 623 C C . THR A 1 83 ? -20.870 -1.161 16.985 1.00 76.25 83 THR A C 1
ATOM 625 O O . THR A 1 83 ? -20.087 -2.015 16.568 1.00 76.25 83 THR A O 1
ATOM 628 N N . ARG A 1 84 ? -22.198 -1.323 16.891 1.00 77.94 84 ARG A N 1
ATOM 629 C CA . ARG A 1 84 ? -22.834 -2.505 16.277 1.00 77.94 84 ARG A CA 1
ATOM 630 C C . ARG A 1 84 ? -22.542 -2.637 14.782 1.00 77.94 84 ARG A C 1
ATOM 632 O O . ARG A 1 84 ? -22.178 -3.722 14.342 1.00 77.94 84 ARG A O 1
ATOM 639 N N . ALA A 1 85 ? -22.660 -1.557 14.013 1.00 80.56 85 ALA A N 1
ATOM 640 C CA . ALA A 1 85 ? -22.457 -1.599 12.566 1.00 80.56 85 ALA A CA 1
ATOM 641 C C . ALA A 1 85 ? -20.983 -1.853 12.205 1.00 80.56 85 ALA A C 1
ATOM 643 O O . ALA A 1 85 ? -20.698 -2.643 11.309 1.00 80.56 85 ALA A O 1
ATOM 644 N N . HIS A 1 86 ? -20.043 -1.286 12.970 1.00 80.19 86 HIS A N 1
ATOM 645 C CA . HIS A 1 86 ? -18.617 -1.587 12.811 1.00 80.19 86 HIS A CA 1
ATOM 646 C C . HIS A 1 86 ? -18.302 -3.070 13.074 1.00 80.19 86 HIS A C 1
ATOM 648 O O . HIS A 1 86 ? -17.549 -3.690 12.325 1.00 80.19 86 HIS A O 1
ATOM 654 N N . ARG A 1 87 ? -18.921 -3.665 14.104 1.00 83.38 87 ARG A N 1
ATOM 655 C CA . ARG A 1 87 ? -18.744 -5.087 14.429 1.00 83.38 87 ARG A CA 1
ATOM 656 C C . ARG A 1 87 ? -19.326 -6.006 13.355 1.00 83.38 87 ARG A C 1
ATOM 658 O O . ARG A 1 87 ? -18.696 -7.006 13.031 1.00 83.38 87 ARG A O 1
ATOM 665 N N . ILE A 1 88 ? -20.488 -5.661 12.794 1.00 88.31 88 ILE A N 1
ATOM 666 C CA . ILE A 1 88 ? -21.099 -6.410 11.684 1.00 88.31 88 ILE A CA 1
ATOM 667 C C . ILE A 1 88 ? -20.196 -6.359 10.448 1.00 88.31 88 ILE A C 1
ATOM 669 O O . ILE A 1 88 ? -19.928 -7.404 9.868 1.00 88.31 88 ILE A O 1
ATOM 673 N N . LEU A 1 89 ? -19.669 -5.181 10.096 1.00 86.38 89 LEU A N 1
ATOM 674 C CA . LEU A 1 89 ? -18.755 -5.015 8.961 1.00 86.38 89 LEU A CA 1
ATOM 675 C C . LEU A 1 89 ? -17.474 -5.853 9.114 1.00 86.38 89 LEU A C 1
ATOM 677 O O . LEU A 1 89 ? -17.034 -6.513 8.173 1.00 86.38 89 LEU A O 1
ATOM 681 N N . LEU A 1 90 ? -16.874 -5.842 10.307 1.00 87.12 90 LEU A N 1
ATOM 682 C CA . LEU A 1 90 ? -15.699 -6.665 10.596 1.00 87.12 90 LEU A CA 1
ATOM 683 C C . LEU A 1 90 ? -16.026 -8.160 10.528 1.00 87.12 90 LEU A C 1
ATOM 685 O O . LEU A 1 90 ? -15.265 -8.920 9.934 1.00 87.12 90 LEU A O 1
ATOM 689 N N . ALA A 1 91 ? -17.166 -8.580 11.085 1.00 92.38 91 ALA A N 1
ATOM 690 C CA . ALA A 1 91 ? -17.604 -9.972 11.041 1.00 92.38 91 ALA A CA 1
ATOM 691 C C . ALA A 1 91 ? -17.869 -10.446 9.604 1.00 92.38 91 ALA A C 1
ATOM 693 O O . ALA A 1 91 ? -17.449 -11.543 9.244 1.00 92.38 91 ALA A O 1
ATOM 694 N N . SER A 1 92 ? -18.500 -9.620 8.762 1.00 93.88 92 SER A N 1
ATOM 695 C CA . SER A 1 92 ? -18.737 -9.957 7.355 1.00 93.88 92 SER A CA 1
ATOM 696 C C . SER A 1 92 ? -17.439 -10.042 6.557 1.00 93.88 92 SER A C 1
ATOM 698 O O . SER A 1 92 ? -17.285 -10.952 5.748 1.00 93.88 92 SER A O 1
ATOM 700 N N . CYS A 1 93 ? -16.484 -9.139 6.806 1.00 92.19 93 CYS A N 1
ATOM 701 C CA . CYS A 1 93 ? -15.171 -9.180 6.161 1.00 92.19 93 CYS A CA 1
ATOM 702 C C . CYS A 1 93 ? -14.396 -10.446 6.562 1.00 92.19 93 CYS A C 1
ATOM 704 O O . CYS A 1 93 ? -13.874 -11.157 5.708 1.00 92.19 93 CYS A O 1
ATOM 706 N N . GLY A 1 94 ? -14.402 -10.786 7.855 1.00 92.69 94 GLY A N 1
ATOM 707 C CA . GLY A 1 94 ? -13.803 -12.024 8.352 1.00 92.69 94 GLY A CA 1
ATOM 708 C C . GLY A 1 94 ? -14.451 -13.276 7.755 1.00 92.69 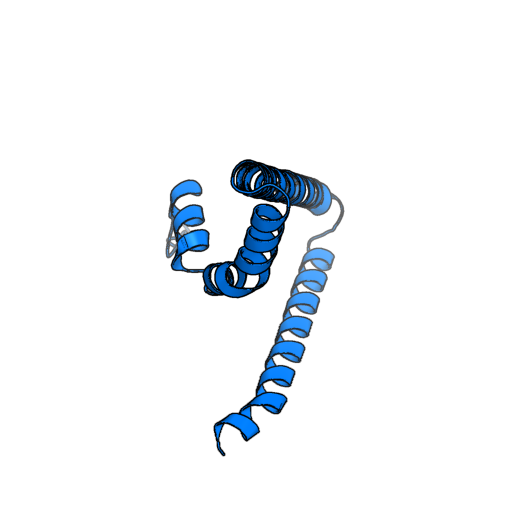94 GLY A C 1
ATOM 709 O O . GLY A 1 94 ? -13.744 -14.164 7.289 1.00 92.69 94 GLY A O 1
ATOM 710 N N . ALA A 1 95 ? -15.785 -13.332 7.702 1.00 96.25 95 ALA A N 1
ATOM 711 C CA . ALA A 1 95 ? -16.506 -14.446 7.089 1.00 96.25 95 ALA A CA 1
ATOM 712 C C . ALA A 1 95 ? -16.173 -14.595 5.596 1.00 96.25 95 ALA A C 1
ATOM 714 O O . ALA A 1 95 ? -15.924 -15.704 5.131 1.00 96.25 95 ALA A O 1
ATOM 715 N N . PHE A 1 96 ? -16.105 -13.484 4.859 1.00 95.12 96 PHE A N 1
ATOM 716 C CA . PHE A 1 96 ? -15.698 -13.484 3.456 1.00 95.12 96 PHE A CA 1
ATOM 717 C C . PHE A 1 96 ? -14.275 -14.030 3.267 1.00 95.12 96 PHE A C 1
ATOM 719 O O . PHE A 1 96 ? -14.058 -14.888 2.413 1.00 95.12 96 PHE A O 1
ATOM 726 N N . LEU A 1 97 ? -13.319 -13.597 4.097 1.00 92.00 97 LEU A N 1
ATOM 727 C CA . LEU A 1 97 ? -11.939 -14.089 4.048 1.00 92.00 97 LEU A CA 1
ATOM 728 C C . LEU A 1 97 ? -11.836 -15.581 4.383 1.00 92.00 97 LEU A C 1
ATOM 730 O O . LEU A 1 97 ? -11.078 -16.291 3.728 1.00 92.00 97 LEU A O 1
ATOM 734 N N . LEU A 1 98 ? -12.609 -16.072 5.357 1.00 94.69 98 LEU A N 1
ATOM 735 C CA . LEU A 1 98 ? -12.665 -17.500 5.678 1.00 94.69 98 LEU A CA 1
ATOM 736 C C . LEU A 1 98 ? -13.216 -18.312 4.506 1.00 94.69 98 LEU A C 1
ATOM 738 O O . LEU A 1 98 ? -12.603 -19.300 4.118 1.00 94.69 98 LEU A O 1
ATOM 742 N N . LEU A 1 99 ? -14.323 -17.871 3.901 1.00 96.00 99 LEU A N 1
ATOM 743 C CA . LEU A 1 99 ? -14.904 -18.533 2.731 1.00 96.00 99 LEU A CA 1
ATOM 744 C C . LEU A 1 99 ? -13.909 -18.590 1.569 1.00 96.00 99 LEU A C 1
ATOM 746 O O . LEU A 1 99 ? -13.718 -19.648 0.972 1.00 96.00 99 LEU A O 1
ATOM 750 N N . PHE A 1 100 ? -13.249 -17.470 1.271 1.00 92.81 100 PHE A N 1
ATOM 751 C CA . PHE A 1 100 ? -12.279 -17.400 0.185 1.00 92.81 100 PHE A CA 1
ATOM 752 C C . PHE A 1 100 ? -11.035 -18.254 0.468 1.00 92.81 100 PHE A C 1
ATOM 754 O O . PHE A 1 100 ? -10.580 -18.993 -0.403 1.00 92.81 100 PHE A O 1
ATOM 761 N N . GLY A 1 101 ? -10.522 -18.219 1.701 1.00 90.75 101 GLY A N 1
ATOM 762 C CA . GLY A 1 101 ? -9.400 -19.052 2.132 1.00 90.75 101 GLY A CA 1
ATOM 763 C C . GLY A 1 101 ? -9.719 -20.547 2.065 1.00 90.75 101 GLY A C 1
ATOM 764 O O . GLY A 1 101 ? -8.939 -21.317 1.510 1.00 90.75 101 GLY A O 1
ATOM 765 N N . SER A 1 102 ? -10.890 -20.963 2.557 1.00 94.75 102 SER A N 1
ATOM 766 C CA . SER A 1 102 ? -11.355 -22.351 2.458 1.00 94.75 102 SER A CA 1
ATOM 767 C C . SER A 1 102 ? -11.548 -22.790 1.008 1.00 94.75 102 SER A C 1
ATOM 769 O O . SER A 1 102 ? -11.162 -23.901 0.657 1.00 94.75 102 SER A O 1
ATOM 771 N N . PHE A 1 103 ? -12.098 -21.924 0.154 1.00 94.19 103 PHE A N 1
ATOM 772 C CA . PHE A 1 103 ? -12.247 -22.204 -1.272 1.00 94.19 103 PHE A CA 1
ATOM 773 C C . PHE A 1 103 ? -10.895 -22.443 -1.953 1.00 94.19 103 PHE A C 1
ATOM 775 O O . PHE A 1 103 ? -10.742 -23.426 -2.675 1.00 94.19 103 PHE A O 1
ATOM 782 N N . LEU A 1 104 ? -9.902 -21.585 -1.695 1.00 90.38 104 LEU A N 1
ATOM 783 C CA . LEU A 1 104 ? -8.551 -21.764 -2.226 1.00 90.38 104 LEU A CA 1
ATOM 784 C C . LEU A 1 104 ? -7.923 -23.071 -1.732 1.00 90.38 104 LEU A C 1
ATOM 786 O O . LEU A 1 104 ? -7.385 -23.821 -2.540 1.00 90.38 104 LEU A O 1
ATOM 790 N N . LEU A 1 105 ? -8.037 -23.380 -0.438 1.00 91.62 105 LEU A N 1
ATOM 791 C CA . LEU A 1 105 ? -7.525 -24.638 0.105 1.00 91.62 105 LEU A CA 1
ATOM 792 C C . LEU A 1 105 ? -8.165 -25.838 -0.593 1.00 91.62 105 LEU A C 1
ATOM 794 O O . LEU A 1 105 ? -7.451 -26.649 -1.160 1.00 91.62 105 LEU A O 1
ATOM 798 N N . LEU A 1 106 ? -9.494 -25.929 -0.638 1.00 93.38 106 LEU A N 1
ATOM 799 C CA . LEU A 1 106 ? -10.177 -27.057 -1.280 1.00 93.38 106 LEU A CA 1
ATOM 800 C C . LEU A 1 106 ? -9.837 -27.189 -2.769 1.00 93.38 106 LEU A C 1
ATOM 802 O O . LEU A 1 106 ? -9.763 -28.303 -3.280 1.00 93.38 106 LEU A O 1
ATOM 806 N N . LYS A 1 107 ? -9.618 -26.063 -3.457 1.00 90.62 107 LYS A N 1
ATOM 807 C CA . LYS A 1 107 ? -9.277 -26.049 -4.880 1.00 90.62 107 LYS A CA 1
ATOM 808 C C . LYS A 1 107 ? -7.847 -26.520 -5.155 1.00 90.62 107 LYS A C 1
ATOM 810 O O . LYS A 1 107 ? -7.644 -27.240 -6.122 1.00 90.62 107 LYS A O 1
ATOM 815 N N . TYR A 1 108 ? -6.874 -26.104 -4.345 1.00 87.69 108 TYR A N 1
ATOM 816 C CA . TYR A 1 108 ? -5.449 -26.325 -4.625 1.00 87.69 108 TYR A CA 1
ATOM 817 C C . TYR A 1 108 ? -4.800 -27.431 -3.778 1.00 87.69 108 TYR A C 1
ATOM 819 O O . TYR A 1 108 ? -3.711 -27.879 -4.114 1.00 87.69 108 TYR A O 1
ATOM 827 N N . LEU A 1 109 ? -5.449 -27.916 -2.712 1.00 85.94 109 LEU A N 1
ATOM 828 C CA . LEU A 1 109 ? -4.951 -29.045 -1.912 1.00 85.94 109 LEU A CA 1
ATOM 829 C C . LEU A 1 109 ? -4.781 -30.341 -2.734 1.00 85.94 109 LEU A C 1
ATOM 831 O O . LEU A 1 109 ? -3.760 -31.000 -2.556 1.00 85.94 109 LEU A O 1
ATOM 835 N N . PRO A 1 110 ? -5.714 -30.726 -3.633 1.00 85.81 110 PRO A N 1
ATOM 836 C CA . PRO A 1 110 ? -5.574 -31.957 -4.417 1.00 85.81 110 PRO A CA 1
ATOM 837 C C . PRO A 1 110 ? -4.407 -31.909 -5.411 1.00 85.81 110 PRO A C 1
ATOM 839 O O . PRO A 1 110 ? -3.728 -32.911 -5.596 1.00 85.81 110 PRO A O 1
ATOM 842 N N . GLU A 1 111 ? -4.151 -30.739 -6.001 1.00 82.75 111 GLU A N 1
ATOM 843 C CA . GLU A 1 111 ? -3.036 -30.476 -6.929 1.00 82.75 111 GLU A CA 1
ATOM 844 C C . GLU A 1 111 ? -1.662 -30.519 -6.240 1.00 82.75 111 GLU A C 1
ATOM 846 O O . GLU A 1 111 ? -0.642 -30.569 -6.911 1.00 82.75 111 GLU A O 1
ATOM 851 N N . LEU A 1 112 ? -1.618 -30.464 -4.904 1.00 74.94 112 LEU A N 1
ATOM 852 C CA . LEU A 1 112 ? -0.377 -30.495 -4.124 1.00 74.94 112 LEU A CA 1
ATOM 853 C C . LEU A 1 112 ? 0.014 -31.909 -3.669 1.00 74.94 112 LEU A C 1
ATOM 855 O O . LEU A 1 112 ? 1.128 -32.116 -3.193 1.00 74.94 112 LEU A O 1
ATOM 859 N N . ILE A 1 113 ? -0.937 -32.848 -3.722 1.00 76.94 113 ILE A N 1
ATOM 860 C CA . ILE A 1 113 ? -0.792 -34.229 -3.235 1.00 76.94 113 ILE A CA 1
ATOM 861 C C . ILE A 1 113 ? -0.494 -35.202 -4.396 1.00 76.94 113 ILE A C 1
ATOM 863 O O . ILE A 1 113 ? -0.051 -36.323 -4.147 1.00 76.94 113 ILE A O 1
ATOM 867 N N . TYR A 1 114 ? -0.689 -34.765 -5.643 1.00 53.41 114 TYR A N 1
ATOM 868 C CA . TYR A 1 114 ? -0.271 -35.454 -6.869 1.00 53.41 114 TYR A CA 1
ATOM 869 C C . TYR A 1 114 ? 0.942 -34.765 -7.492 1.00 53.41 114 TYR A C 1
ATOM 871 O O . TYR A 1 114 ? 1.766 -35.493 -8.090 1.00 53.41 114 TYR A O 1
#

Solvent-accessible surface area (backbone atoms only — not comparable to full-atom values): 6507 Å² total; per-residue (Å²): 139,75,85,77,75,76,67,94,74,79,59,59,73,66,66,41,48,52,47,37,60,72,68,71,34,73,63,48,64,53,41,40,71,49,61,47,45,53,54,42,50,49,29,28,72,76,52,40,70,64,24,37,52,51,47,54,52,51,52,52,50,48,51,54,51,48,53,52,48,51,50,51,49,49,63,55,35,57,77,71,46,47,75,66,58,54,50,51,52,51,52,52,52,51,50,50,52,49,52,52,51,50,50,51,46,69,67,48,52,64,72,72,77,109